Protein AF-A0A842P851-F1 (afdb_monomer)

Secondary structure (DSSP, 8-state):
----------TT-S---HHHHHHHHHHHHHHHHHHHHHHHHHHHS-HHHHHHHHHHHHHHHHHHHHHHHHHHHT--TT-------HHHHHHHHHH-

Mean predicted aligned error: 11.68 Å

Foldseek 3Di:
DPDPPPPDPPVPPDDQPPVRVVVVVVVVLVVVLVVQQVVQCVVPVDSVRSNVCSVVCVVVVVVVVVVVVVVVVVDCPPDDPDPPPVVVVVVVVVVD

Structure (mmCIF, N/CA/C/O backbone):
data_AF-A0A842P851-F1
#
_entry.id   AF-A0A842P851-F1
#
loop_
_atom_site.group_PDB
_atom_site.id
_atom_site.type_symbol
_atom_site.label_atom_id
_atom_site.label_alt_id
_atom_site.label_comp_id
_atom_site.label_asym_id
_atom_site.label_entity_id
_atom_site.label_seq_id
_atom_site.pdbx_PDB_ins_code
_atom_site.Cartn_x
_atom_site.Cartn_y
_atom_site.Cartn_z
_atom_site.occupancy
_atom_site.B_iso_or_equiv
_atom_site.auth_seq_id
_atom_site.auth_comp_id
_atom_site.auth_asym_id
_atom_site.auth_atom_id
_atom_site.pdbx_PDB_model_num
ATOM 1 N N . MET A 1 1 ? 19.750 -43.002 -28.966 1.00 51.53 1 MET A N 1
ATOM 2 C CA . MET A 1 1 ? 19.659 -42.118 -27.790 1.00 51.53 1 MET A CA 1
ATOM 3 C C . MET A 1 1 ? 18.289 -41.493 -27.855 1.00 51.53 1 MET A C 1
ATOM 5 O O . MET A 1 1 ? 18.042 -40.765 -28.805 1.00 51.53 1 MET A O 1
ATOM 9 N N . GLU A 1 2 ? 17.385 -41.881 -26.960 1.00 54.41 2 GLU A N 1
ATOM 10 C CA . GLU A 1 2 ? 16.087 -41.217 -26.856 1.00 54.41 2 GLU A CA 1
ATOM 11 C C . GLU A 1 2 ? 16.333 -39.791 -26.373 1.00 54.41 2 GLU A C 1
ATOM 13 O O . GLU A 1 2 ? 16.935 -39.566 -25.322 1.00 54.41 2 GLU A O 1
ATOM 18 N N . GLU A 1 3 ? 15.953 -38.828 -27.201 1.00 60.56 3 GLU A N 1
ATOM 19 C CA . GLU A 1 3 ? 15.962 -37.423 -26.843 1.00 60.56 3 GLU A CA 1
ATOM 20 C C . GLU A 1 3 ? 14.846 -37.224 -25.817 1.00 60.56 3 GLU A C 1
ATOM 22 O O . GLU A 1 3 ? 13.661 -37.221 -26.145 1.00 60.56 3 GLU A O 1
ATOM 27 N N . HIS A 1 4 ? 15.226 -37.132 -24.545 1.00 59.25 4 HIS A N 1
ATOM 28 C CA . HIS A 1 4 ? 14.315 -36.792 -23.463 1.00 59.25 4 HIS A CA 1
ATOM 29 C C . HIS A 1 4 ? 13.976 -35.298 -23.575 1.00 59.25 4 HIS A C 1
ATOM 31 O O . HIS A 1 4 ? 14.511 -34.461 -22.845 1.00 59.25 4 HIS A O 1
ATOM 37 N N . VAL A 1 5 ? 13.124 -34.944 -24.540 1.00 64.38 5 VAL A N 1
ATOM 38 C CA . VAL A 1 5 ? 12.605 -33.585 -24.699 1.00 64.38 5 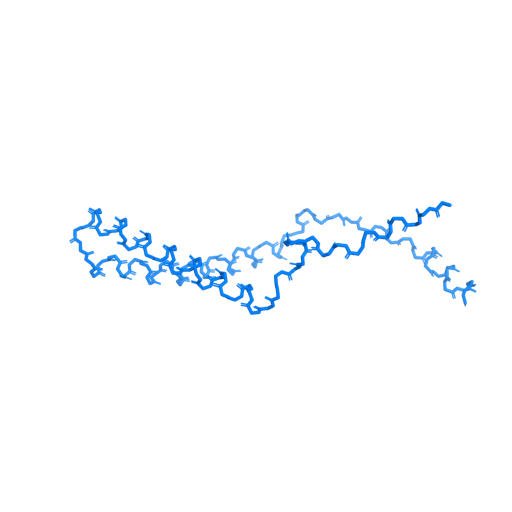VAL A CA 1
ATOM 39 C C . VAL A 1 5 ? 11.659 -33.330 -23.529 1.00 64.38 5 VAL A C 1
ATOM 41 O O . VAL A 1 5 ? 10.505 -33.751 -23.536 1.00 64.38 5 VAL A O 1
ATOM 44 N N . ILE A 1 6 ? 12.150 -32.652 -22.493 1.00 61.88 6 ILE A N 1
ATOM 45 C CA . ILE A 1 6 ? 11.304 -32.155 -21.406 1.00 61.88 6 ILE A CA 1
ATOM 46 C C . ILE A 1 6 ? 10.468 -30.998 -21.971 1.00 61.88 6 ILE A C 1
ATOM 48 O O . ILE A 1 6 ? 10.796 -29.831 -21.783 1.00 61.88 6 ILE A O 1
ATOM 52 N N . THR A 1 7 ? 9.378 -31.294 -22.682 1.00 63.06 7 THR A N 1
ATOM 53 C CA . THR A 1 7 ? 8.269 -30.342 -22.876 1.00 63.06 7 THR A CA 1
ATOM 54 C C . THR A 1 7 ? 7.261 -30.484 -21.743 1.00 63.06 7 THR A C 1
ATOM 56 O O . THR A 1 7 ? 6.055 -30.552 -21.970 1.00 63.06 7 THR A O 1
ATOM 59 N N . GLU A 1 8 ? 7.736 -30.561 -20.505 1.00 64.62 8 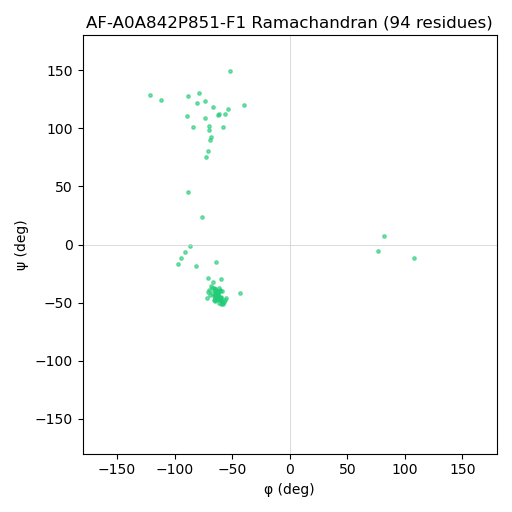GLU A N 1
ATOM 60 C CA . GLU A 1 8 ? 6.851 -30.465 -19.356 1.00 64.62 8 GLU A CA 1
ATOM 61 C C . GLU A 1 8 ? 6.731 -28.991 -18.992 1.00 64.62 8 GLU A C 1
ATOM 63 O O . GLU A 1 8 ? 7.685 -28.344 -18.556 1.00 64.62 8 GLU A O 1
ATOM 68 N N . HIS A 1 9 ? 5.542 -28.431 -19.217 1.00 55.91 9 HIS A N 1
ATOM 69 C CA . HIS A 1 9 ? 5.168 -27.166 -18.610 1.00 55.91 9 HIS A CA 1
ATOM 70 C C . HIS A 1 9 ? 5.269 -27.353 -17.092 1.00 55.91 9 HIS A C 1
ATOM 72 O O . HIS A 1 9 ? 4.366 -27.901 -16.471 1.00 55.91 9 HIS A O 1
ATOM 78 N N . ILE A 1 10 ? 6.355 -26.870 -16.484 1.00 63.75 10 ILE A N 1
ATOM 79 C CA . ILE A 1 10 ? 6.489 -26.840 -15.026 1.00 63.75 10 ILE A CA 1
ATOM 80 C C . ILE A 1 10 ? 5.361 -25.950 -14.495 1.00 63.75 10 ILE A C 1
ATOM 82 O O . ILE A 1 10 ? 5.325 -24.743 -14.778 1.00 63.75 10 ILE A O 1
ATOM 86 N N . GLU A 1 11 ? 4.397 -26.533 -13.782 1.00 57.38 11 GLU A N 1
ATOM 87 C CA . GLU A 1 11 ? 3.343 -25.771 -13.116 1.00 57.38 11 GLU A CA 1
ATOM 88 C C . GLU A 1 11 ? 3.996 -24.744 -12.181 1.00 57.38 11 GLU A C 1
ATOM 90 O O . GLU A 1 11 ? 4.662 -25.080 -11.207 1.00 57.38 11 GLU A O 1
ATOM 95 N N . GLY A 1 12 ? 3.847 -23.458 -12.512 1.00 57.28 12 GLY A N 1
ATOM 96 C CA . GLY A 1 12 ? 4.417 -22.352 -11.738 1.00 57.28 12 GLY A CA 1
ATOM 97 C C . GLY A 1 12 ? 5.601 -21.612 -12.371 1.00 57.28 12 GLY A C 1
ATOM 98 O O . GLY A 1 12 ? 5.890 -20.513 -11.905 1.00 57.28 12 GLY A O 1
ATOM 99 N N . ALA A 1 13 ? 6.212 -22.114 -13.453 1.00 56.22 13 ALA A N 1
ATOM 100 C CA . ALA A 1 13 ? 7.367 -21.471 -14.110 1.00 56.22 13 ALA A CA 1
ATOM 101 C C . ALA A 1 13 ? 7.007 -20.398 -15.165 1.00 56.22 13 ALA A C 1
ATOM 103 O O . ALA A 1 13 ? 7.883 -19.762 -15.744 1.00 56.22 13 ALA A O 1
ATOM 104 N N . GLY A 1 14 ? 5.717 -20.162 -15.421 1.00 55.78 14 GLY A N 1
ATOM 105 C CA . GLY A 1 14 ? 5.257 -19.072 -16.281 1.00 55.78 14 GLY A CA 1
ATOM 106 C C . GLY A 1 14 ? 5.056 -17.786 -15.482 1.00 55.78 14 GLY A C 1
ATOM 107 O O . GLY A 1 14 ? 4.312 -17.796 -14.492 1.00 55.78 14 GLY A O 1
ATOM 108 N N . HIS A 1 15 ? 5.659 -16.675 -15.933 1.00 59.56 15 HIS A N 1
ATOM 109 C CA . HIS A 1 15 ? 5.293 -15.324 -15.490 1.00 59.56 15 HIS A CA 1
ATOM 110 C C . HIS A 1 15 ? 3.770 -15.259 -15.375 1.00 59.56 15 HIS A C 1
ATOM 112 O O . HIS A 1 15 ? 3.057 -15.550 -16.339 1.00 59.56 15 HIS A O 1
ATOM 118 N N . ALA A 1 16 ? 3.258 -14.973 -14.174 1.00 62.25 16 ALA A N 1
ATOM 119 C CA . ALA A 1 16 ? 1.825 -14.978 -13.938 1.00 62.25 16 ALA A CA 1
ATOM 120 C C . ALA A 1 16 ? 1.158 -14.058 -14.971 1.00 62.25 16 ALA A C 1
ATOM 122 O O . ALA A 1 16 ? 1.441 -12.861 -15.014 1.00 62.25 16 ALA A O 1
ATOM 123 N N . GLY A 1 17 ? 0.312 -14.628 -15.839 1.00 76.12 17 GLY A N 1
ATOM 124 C CA . GLY A 1 17 ? -0.356 -13.855 -16.883 1.00 76.12 17 GLY A CA 1
ATOM 125 C C . GLY A 1 17 ? -1.057 -12.636 -16.281 1.00 76.12 17 GLY A C 1
ATOM 126 O O . GLY A 1 17 ? -1.504 -12.694 -15.135 1.00 76.12 17 GLY A O 1
ATOM 127 N N . LYS A 1 18 ? -1.171 -11.535 -17.038 1.00 82.38 18 LYS A N 1
ATOM 128 C CA . LYS A 1 18 ? -1.688 -10.235 -16.551 1.00 82.38 18 LYS A CA 1
ATOM 129 C C . LYS A 1 18 ? -2.939 -10.379 -15.665 1.00 82.38 18 LYS A C 1
ATOM 131 O O . LYS A 1 18 ? -3.011 -9.779 -14.600 1.00 82.38 18 LYS A O 1
ATOM 136 N N . LYS A 1 19 ? -3.874 -11.260 -16.050 1.00 83.88 19 LYS A N 1
ATOM 137 C CA . LYS A 1 19 ? -5.083 -11.593 -15.273 1.00 83.88 19 LYS A CA 1
ATOM 138 C C . LYS A 1 19 ? -4.781 -12.253 -13.916 1.00 83.88 19 LYS A C 1
ATOM 140 O O . LYS A 1 19 ? -5.325 -11.823 -12.907 1.00 83.88 19 LYS A O 1
ATOM 145 N N . ARG A 1 20 ? -3.898 -13.259 -13.868 1.00 81.56 20 ARG A N 1
ATOM 146 C CA . ARG A 1 20 ? -3.471 -13.932 -12.624 1.00 81.56 20 ARG A CA 1
ATOM 147 C C . ARG A 1 20 ? -2.773 -12.955 -11.681 1.00 81.56 20 ARG A C 1
ATOM 149 O O . ARG A 1 20 ? -3.042 -12.986 -10.485 1.00 81.56 20 ARG A O 1
ATOM 156 N N . SER A 1 21 ? -1.910 -12.092 -12.213 1.00 85.88 21 SER A N 1
ATOM 157 C CA . SER A 1 21 ? -1.223 -11.063 -11.425 1.00 85.88 21 SER A CA 1
ATOM 158 C C . SER A 1 21 ? -2.208 -10.058 -10.834 1.00 85.88 21 SER A C 1
ATOM 160 O O . SER A 1 21 ? -2.158 -9.820 -9.635 1.00 85.88 21 SER A O 1
ATOM 162 N N . LEU A 1 22 ? -3.178 -9.570 -11.616 1.00 87.75 22 LEU A N 1
ATOM 163 C CA . LEU A 1 22 ? -4.236 -8.686 -11.109 1.00 87.75 22 LEU A CA 1
ATOM 164 C C . LEU A 1 22 ? -5.074 -9.343 -10.004 1.00 87.75 22 LEU A C 1
ATOM 166 O O . LEU A 1 22 ? -5.290 -8.730 -8.961 1.00 87.75 22 LEU A O 1
ATOM 170 N N . VAL A 1 23 ? -5.504 -10.596 -10.194 1.00 90.88 23 VAL A N 1
ATOM 171 C CA . VAL A 1 23 ? -6.271 -11.335 -9.174 1.00 90.88 23 VAL A CA 1
ATOM 172 C C . VAL A 1 23 ? -5.444 -11.537 -7.906 1.00 90.88 23 VAL A C 1
ATOM 174 O O . VAL A 1 23 ? -5.954 -11.317 -6.808 1.00 90.88 23 VAL A O 1
ATOM 177 N N . LYS A 1 24 ? -4.160 -11.897 -8.033 1.00 86.69 24 LYS A N 1
ATOM 178 C CA . LYS A 1 24 ? -3.248 -12.006 -6.886 1.00 86.69 24 LYS A CA 1
ATOM 179 C C . LYS A 1 24 ? -3.103 -10.676 -6.156 1.00 86.69 24 LYS A C 1
ATOM 181 O O . LYS A 1 24 ? -3.223 -10.655 -4.937 1.00 86.69 24 LYS A O 1
ATOM 186 N N . THR A 1 25 ? -2.887 -9.578 -6.878 1.00 88.00 25 THR A N 1
ATOM 187 C CA . THR A 1 25 ? -2.778 -8.244 -6.281 1.00 88.00 25 THR A CA 1
ATOM 188 C C . THR A 1 25 ? -4.056 -7.868 -5.546 1.00 88.00 25 THR A C 1
ATOM 190 O O . THR A 1 25 ? -3.976 -7.423 -4.406 1.00 88.00 25 THR A O 1
ATOM 193 N N . LEU A 1 26 ? -5.229 -8.086 -6.144 1.00 89.75 26 LEU A 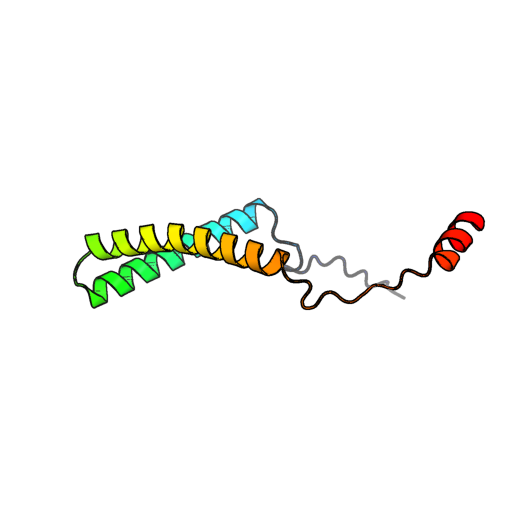N 1
ATOM 194 C CA . LEU A 1 26 ? -6.506 -7.767 -5.506 1.00 89.75 26 LEU A CA 1
ATOM 195 C C . LEU A 1 26 ? -6.756 -8.628 -4.261 1.00 89.75 26 LEU A C 1
ATOM 197 O O . LEU A 1 26 ? -7.130 -8.097 -3.221 1.00 89.75 26 LEU A O 1
ATOM 201 N N . THR A 1 27 ? -6.479 -9.931 -4.347 1.00 92.94 27 THR A N 1
ATOM 202 C CA . THR A 1 27 ? -6.599 -10.864 -3.213 1.00 92.94 27 THR A CA 1
ATOM 203 C C . THR A 1 27 ? -5.684 -10.438 -2.071 1.00 92.94 27 THR A C 1
ATOM 205 O O . THR A 1 27 ? -6.118 -10.325 -0.928 1.00 92.94 27 THR A O 1
ATOM 208 N N . TRP A 1 28 ? -4.426 -10.130 -2.386 1.00 92.62 28 TRP A N 1
ATOM 209 C CA . TRP A 1 28 ? -3.462 -9.658 -1.401 1.00 92.62 28 TRP A CA 1
ATOM 210 C C . TRP A 1 28 ? -3.883 -8.326 -0.772 1.00 92.62 28 TRP A C 1
ATOM 212 O O . TRP A 1 28 ? -3.749 -8.148 0.435 1.00 92.62 28 TRP A O 1
ATOM 222 N N . ARG A 1 29 ? -4.434 -7.400 -1.567 1.00 90.19 29 ARG A N 1
ATOM 223 C CA . ARG A 1 29 ? -4.934 -6.112 -1.065 1.00 90.19 29 ARG A CA 1
ATOM 224 C C . ARG A 1 29 ? -6.118 -6.288 -0.128 1.00 90.19 29 ARG A C 1
ATOM 226 O O . ARG A 1 29 ? -6.116 -5.666 0.924 1.00 90.19 29 ARG A O 1
ATOM 233 N N . ALA A 1 30 ? -7.070 -7.154 -0.463 1.00 90.75 30 ALA A N 1
ATOM 234 C CA . ALA A 1 30 ? -8.193 -7.449 0.418 1.00 90.75 30 ALA A CA 1
ATOM 235 C C . ALA A 1 30 ? -7.710 -7.996 1.770 1.00 90.75 30 ALA A C 1
ATOM 237 O O . ALA A 1 30 ? -8.090 -7.459 2.805 1.00 90.75 30 ALA A O 1
ATOM 238 N N . ILE A 1 31 ? -6.807 -8.985 1.759 1.00 94.06 31 ILE A N 1
ATOM 239 C CA . ILE A 1 31 ? -6.245 -9.574 2.985 1.00 94.06 31 ILE A CA 1
ATOM 240 C C . ILE A 1 31 ? -5.535 -8.509 3.830 1.00 94.06 31 ILE A C 1
ATOM 242 O O . ILE A 1 31 ? -5.835 -8.376 5.012 1.00 94.06 31 ILE A O 1
ATOM 246 N N . ALA A 1 32 ? -4.643 -7.720 3.225 1.00 91.31 32 ALA A N 1
ATOM 247 C CA . ALA A 1 32 ? -3.883 -6.695 3.939 1.00 91.31 32 ALA A CA 1
ATOM 248 C C . ALA A 1 32 ? -4.784 -5.596 4.527 1.00 91.31 32 ALA A C 1
ATOM 250 O O . ALA A 1 32 ? -4.635 -5.224 5.685 1.00 91.31 32 ALA A O 1
ATOM 251 N N . THR A 1 33 ? -5.753 -5.094 3.757 1.00 91.88 33 THR A N 1
ATOM 252 C CA . THR A 1 33 ? -6.690 -4.073 4.243 1.00 91.88 33 THR A CA 1
ATOM 253 C C . THR A 1 33 ? -7.563 -4.611 5.376 1.00 91.88 33 THR A C 1
ATOM 255 O O . THR A 1 33 ? -7.787 -3.908 6.361 1.00 91.88 33 THR A O 1
ATOM 258 N N . THR A 1 34 ? -8.043 -5.854 5.273 1.00 94.50 34 THR A N 1
ATOM 259 C CA . THR A 1 34 ? -8.814 -6.495 6.345 1.00 94.50 34 THR A CA 1
ATOM 260 C C . THR A 1 34 ? -7.985 -6.663 7.616 1.00 94.50 34 THR A C 1
ATOM 262 O O . THR A 1 34 ? -8.493 -6.362 8.695 1.00 94.50 34 THR A O 1
ATOM 265 N N . ASP A 1 35 ? -6.723 -7.073 7.500 1.00 94.69 35 ASP A N 1
ATOM 266 C CA . ASP A 1 35 ? -5.799 -7.196 8.631 1.00 94.69 35 ASP A CA 1
ATOM 267 C C . ASP A 1 35 ? -5.635 -5.862 9.379 1.00 94.69 35 ASP A C 1
ATOM 269 O O . ASP A 1 35 ? -5.915 -5.793 10.579 1.00 94.69 35 ASP A O 1
ATOM 273 N N . THR A 1 36 ? -5.341 -4.766 8.665 1.00 94.56 36 THR A N 1
ATOM 274 C CA . THR A 1 36 ? -5.240 -3.423 9.264 1.00 94.56 36 THR A CA 1
ATOM 275 C C . THR A 1 36 ? -6.515 -3.032 10.012 1.00 94.56 36 THR A C 1
ATOM 277 O O . THR A 1 36 ? -6.449 -2.538 11.141 1.00 94.56 36 THR A O 1
ATOM 280 N N . ILE A 1 37 ? -7.691 -3.253 9.412 1.00 95.00 37 ILE A N 1
ATOM 281 C CA . ILE A 1 37 ? -8.978 -2.906 10.037 1.00 95.00 37 ILE A CA 1
ATOM 282 C C . ILE A 1 37 ? -9.191 -3.716 11.318 1.00 95.00 37 ILE A C 1
ATOM 284 O O . ILE A 1 37 ? -9.628 -3.152 12.322 1.00 95.00 37 ILE A O 1
ATOM 288 N N . ILE A 1 38 ? -8.885 -5.017 11.303 1.00 95.50 38 ILE A N 1
ATOM 289 C CA . ILE A 1 38 ? -9.038 -5.897 12.469 1.00 95.50 38 ILE A CA 1
ATOM 290 C C . ILE A 1 38 ? -8.097 -5.461 13.590 1.00 95.50 38 ILE A C 1
ATOM 292 O O . ILE A 1 38 ? -8.555 -5.269 14.717 1.00 95.50 38 ILE A O 1
ATOM 296 N N . ILE A 1 39 ? -6.816 -5.241 13.290 1.00 94.75 39 ILE A N 1
ATOM 297 C CA . ILE A 1 39 ? -5.826 -4.774 14.271 1.00 94.75 39 ILE A CA 1
ATOM 298 C C . ILE A 1 39 ? -6.287 -3.453 14.889 1.00 94.75 39 ILE A C 1
ATOM 300 O O . ILE A 1 39 ? -6.373 -3.322 16.112 1.00 94.75 39 ILE A O 1
ATOM 304 N N . ALA A 1 40 ? -6.672 -2.490 14.054 1.00 94.62 40 ALA A N 1
ATOM 305 C CA . ALA A 1 40 ? -7.177 -1.208 14.519 1.00 94.62 40 ALA A CA 1
ATOM 306 C C . ALA A 1 40 ? -8.444 -1.357 15.372 1.00 94.62 40 ALA A C 1
ATOM 308 O O . ALA A 1 40 ? -8.585 -0.678 16.390 1.00 94.62 40 ALA A O 1
ATOM 309 N N . ARG A 1 41 ? -9.361 -2.260 15.010 1.00 93.62 41 ARG A N 1
ATOM 310 C CA . ARG A 1 41 ? -10.588 -2.528 15.773 1.00 93.62 41 ARG A CA 1
ATOM 311 C C . ARG A 1 41 ? -10.306 -3.169 17.129 1.00 93.62 41 ARG A C 1
ATOM 313 O O . ARG A 1 41 ? -11.023 -2.860 18.085 1.00 93.62 41 ARG A O 1
ATOM 320 N N . ILE A 1 42 ? -9.317 -4.055 17.212 1.00 96.38 42 ILE A N 1
ATOM 321 C CA . ILE A 1 42 ? -8.885 -4.692 18.463 1.00 96.38 42 ILE A CA 1
ATOM 322 C C . ILE A 1 42 ? -8.297 -3.640 19.404 1.00 96.38 42 ILE A C 1
ATOM 324 O O . ILE A 1 42 ? -8.660 -3.605 20.574 1.00 96.38 42 ILE A O 1
ATOM 328 N N . ILE A 1 43 ? -7.452 -2.749 18.883 1.00 95.94 43 ILE A N 1
ATOM 329 C CA . ILE A 1 43 ? -6.785 -1.716 19.685 1.00 95.94 43 ILE A CA 1
ATOM 330 C C . ILE A 1 43 ? -7.766 -0.622 20.125 1.00 95.94 43 ILE A C 1
ATOM 332 O O . ILE A 1 43 ? -7.762 -0.206 21.278 1.00 95.94 43 ILE A O 1
ATOM 336 N N . THR A 1 44 ? -8.604 -0.134 19.208 1.00 94.69 44 THR A N 1
ATOM 337 C CA . THR A 1 44 ? -9.411 1.082 19.432 1.00 94.69 44 THR A CA 1
ATOM 338 C C . THR A 1 44 ? -10.840 0.807 19.883 1.00 94.69 44 THR A C 1
ATOM 340 O O . THR A 1 44 ? -11.533 1.722 20.320 1.00 94.69 44 THR A O 1
ATOM 343 N N . GLY A 1 45 ? -11.339 -0.419 19.720 1.00 94.12 45 GLY A N 1
ATOM 344 C CA . GLY A 1 45 ? -12.742 -0.730 19.983 1.00 94.12 45 GLY A CA 1
ATOM 345 C C . GLY A 1 45 ? -13.725 -0.257 18.897 1.00 94.12 45 GLY A C 1
ATOM 346 O O . GLY A 1 45 ? -14.908 -0.588 18.976 1.00 94.12 45 GLY A O 1
ATOM 347 N N . SER A 1 46 ? -13.277 0.478 17.870 1.00 93.00 46 SER A N 1
ATOM 348 C CA . SER A 1 46 ? -14.150 1.152 16.896 1.00 93.00 46 SER A CA 1
ATOM 349 C C . SER A 1 46 ? -13.901 0.711 15.453 1.00 93.00 46 SER A C 1
ATOM 351 O O . SER A 1 46 ? -12.782 0.762 14.947 1.00 93.00 46 SER A O 1
ATOM 353 N N . TRP A 1 47 ? -14.973 0.322 14.758 1.00 92.94 47 TRP A N 1
ATOM 354 C CA . TRP A 1 47 ? -14.918 -0.018 13.331 1.00 92.94 47 TRP A CA 1
ATOM 355 C C . TRP A 1 47 ? -14.682 1.213 12.458 1.00 92.94 47 TRP A C 1
ATOM 357 O O . TRP A 1 47 ? -13.903 1.154 11.512 1.00 92.94 47 TRP A O 1
ATOM 367 N N . THR A 1 48 ? -15.300 2.343 12.807 1.00 93.56 48 THR A N 1
ATOM 368 C CA . THR A 1 48 ? -15.146 3.612 12.083 1.00 93.56 48 THR A CA 1
ATOM 369 C C . THR A 1 48 ? -13.689 4.063 12.059 1.00 93.56 48 THR A C 1
ATOM 371 O O . THR A 1 48 ? -13.193 4.503 11.025 1.00 93.56 48 THR A O 1
ATOM 374 N N . VAL A 1 49 ? -12.980 3.893 13.179 1.00 92.38 49 VAL A N 1
ATOM 375 C CA . VAL A 1 49 ? -11.551 4.214 13.266 1.00 92.38 49 VAL A CA 1
ATOM 376 C C . VAL A 1 49 ? -10.722 3.239 12.430 1.00 92.38 49 VAL A C 1
ATOM 378 O O . VAL A 1 49 ? -9.857 3.683 11.682 1.00 92.38 49 VAL A O 1
ATOM 381 N N . GLY A 1 50 ? -11.016 1.935 12.481 1.00 93.06 50 GLY A N 1
ATOM 382 C CA . GLY A 1 50 ? -10.309 0.935 11.672 1.00 93.06 50 GLY A CA 1
ATOM 383 C C . GLY A 1 50 ? -10.423 1.171 10.165 1.00 93.06 50 GLY A C 1
ATOM 384 O O . GLY A 1 50 ? -9.411 1.156 9.466 1.00 93.06 50 GLY A O 1
ATOM 385 N N . PHE A 1 51 ? -11.623 1.477 9.667 1.00 92.56 51 PHE A N 1
ATOM 386 C CA . PHE A 1 51 ? -11.810 1.850 8.261 1.00 92.56 51 PHE A CA 1
ATOM 387 C C . PHE A 1 51 ? -11.114 3.171 7.907 1.00 92.56 51 PHE A C 1
ATOM 389 O O . PHE A 1 51 ? -10.529 3.277 6.829 1.00 92.56 51 PHE A O 1
ATOM 396 N N . GLY A 1 52 ? -11.125 4.155 8.813 1.00 93.81 52 GLY A N 1
ATOM 397 C CA . GLY A 1 52 ? -10.397 5.413 8.630 1.00 93.81 52 GLY A CA 1
ATOM 398 C C . GLY A 1 52 ? -8.887 5.202 8.489 1.00 93.81 52 GLY A C 1
ATOM 399 O O . GLY A 1 52 ? -8.278 5.729 7.558 1.00 93.81 52 GLY A O 1
ATOM 400 N N . ILE A 1 53 ? -8.298 4.377 9.359 1.00 93.94 53 ILE A N 1
ATOM 401 C CA . ILE A 1 53 ? -6.872 4.024 9.313 1.00 93.94 53 ILE A CA 1
ATOM 402 C C . ILE A 1 53 ? -6.542 3.315 8.005 1.00 93.94 53 ILE A C 1
ATOM 404 O O . ILE A 1 53 ? -5.622 3.735 7.314 1.00 93.94 53 ILE A O 1
ATOM 408 N N . ALA A 1 54 ? -7.310 2.293 7.629 1.00 92.19 54 ALA A N 1
ATOM 409 C CA . ALA A 1 54 ? -7.054 1.542 6.405 1.00 92.19 54 ALA A CA 1
ATOM 410 C C . ALA A 1 54 ? -7.146 2.417 5.141 1.00 92.19 54 ALA A C 1
ATOM 412 O O . ALA A 1 54 ? -6.342 2.268 4.222 1.00 92.19 54 ALA A O 1
ATOM 413 N N . GLY A 1 55 ? -8.082 3.372 5.099 1.00 91.56 55 GLY A N 1
ATOM 414 C CA . GLY A 1 55 ? -8.184 4.336 4.001 1.00 91.56 55 GLY A CA 1
ATOM 415 C C . GLY A 1 55 ? -6.971 5.268 3.916 1.00 91.56 55 GLY A C 1
ATOM 416 O O . GLY A 1 55 ? -6.387 5.435 2.843 1.00 91.56 55 GLY A O 1
ATOM 417 N N . ILE A 1 56 ? -6.558 5.843 5.050 1.00 93.75 56 ILE A N 1
ATOM 418 C CA . ILE A 1 56 ? -5.376 6.714 5.119 1.00 93.75 56 ILE A CA 1
ATOM 419 C C . ILE A 1 56 ? -4.102 5.928 4.796 1.00 93.75 56 ILE A C 1
ATOM 421 O O . ILE A 1 56 ? -3.249 6.442 4.074 1.00 93.75 56 ILE A O 1
ATOM 425 N N . GLU A 1 57 ? -3.972 4.690 5.273 1.00 92.31 57 GLU A N 1
ATOM 426 C CA . GLU A 1 57 ? -2.821 3.817 5.019 1.00 92.31 57 GLU A CA 1
ATOM 427 C C . GLU A 1 57 ? -2.592 3.629 3.517 1.00 92.31 57 GLU A C 1
ATOM 429 O O . GLU A 1 57 ? -1.478 3.814 3.032 1.00 92.31 57 GLU A O 1
ATOM 434 N N . VAL A 1 58 ? -3.641 3.318 2.752 1.00 87.94 58 VAL A N 1
ATOM 435 C CA . VAL A 1 58 ? -3.509 3.109 1.303 1.00 87.94 58 VAL A CA 1
ATOM 436 C C . VAL A 1 58 ? -2.992 4.373 0.615 1.00 87.94 58 VAL A C 1
ATOM 438 O O . VAL A 1 58 ? -2.036 4.299 -0.159 1.00 87.94 58 VAL A O 1
ATOM 441 N N . LEU A 1 59 ? -3.581 5.533 0.919 1.00 92.38 59 LEU A N 1
ATOM 442 C CA . LEU A 1 59 ? -3.192 6.809 0.311 1.00 92.38 59 LEU A CA 1
ATOM 443 C C . LEU A 1 59 ? -1.769 7.221 0.699 1.00 92.38 59 LEU A C 1
ATOM 445 O O . LEU A 1 59 ? -0.958 7.561 -0.164 1.00 92.38 59 LEU A O 1
ATOM 449 N N . THR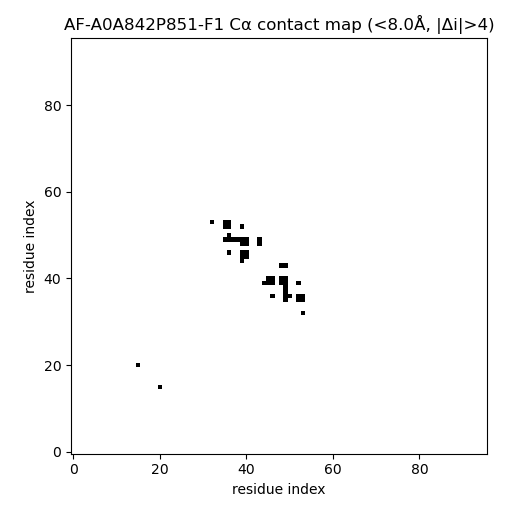 A 1 60 ? -1.447 7.158 1.991 1.00 92.69 60 THR A N 1
ATOM 450 C CA . THR A 1 60 ? -0.123 7.534 2.506 1.00 92.69 60 THR A CA 1
ATOM 451 C C . THR A 1 60 ? 0.964 6.622 1.964 1.00 92.69 60 THR A C 1
ATOM 453 O O . THR A 1 60 ? 2.002 7.115 1.538 1.00 92.69 60 THR A O 1
ATOM 456 N N . LYS A 1 61 ? 0.730 5.311 1.885 1.00 90.06 61 LYS A N 1
ATOM 457 C CA . LYS A 1 61 ? 1.706 4.353 1.352 1.00 90.06 61 LYS A CA 1
ATOM 458 C C . LYS A 1 61 ? 1.973 4.570 -0.134 1.00 90.06 61 LYS A C 1
ATOM 460 O O . LYS A 1 61 ? 3.120 4.462 -0.554 1.00 90.06 61 LYS A O 1
ATOM 465 N N . MET A 1 62 ? 0.953 4.928 -0.922 1.00 91.81 62 MET A N 1
ATOM 466 C CA . MET A 1 62 ? 1.150 5.318 -2.325 1.00 91.81 62 MET A CA 1
ATOM 467 C C . MET A 1 62 ? 1.965 6.610 -2.451 1.00 91.81 62 MET A C 1
ATOM 469 O O . MET A 1 62 ? 2.913 6.647 -3.234 1.00 91.81 62 MET A O 1
ATOM 473 N N . ALA A 1 63 ? 1.641 7.640 -1.663 1.00 93.81 63 ALA A N 1
ATOM 474 C CA . ALA A 1 63 ? 2.382 8.901 -1.668 1.00 93.81 63 ALA A CA 1
ATOM 475 C C . ALA A 1 63 ? 3.846 8.709 -1.235 1.00 93.81 63 ALA A C 1
ATOM 477 O O . ALA A 1 63 ? 4.759 9.169 -1.916 1.00 93.81 63 ALA A O 1
ATOM 478 N N . LEU A 1 64 ? 4.076 7.976 -0.143 1.00 94.94 64 LEU A N 1
ATOM 479 C CA . LEU A 1 64 ? 5.410 7.664 0.366 1.00 94.94 64 LEU A CA 1
ATOM 480 C C . LEU A 1 64 ? 6.217 6.836 -0.627 1.00 94.94 64 LEU A C 1
ATOM 482 O O . LEU A 1 64 ? 7.382 7.145 -0.840 1.00 94.94 64 LEU A O 1
ATOM 486 N N . TYR A 1 65 ? 5.617 5.824 -1.260 1.00 92.62 65 TYR A N 1
ATOM 487 C CA . TYR A 1 65 ? 6.315 5.016 -2.260 1.00 92.62 65 TYR A CA 1
ATOM 488 C C . TYR A 1 65 ? 6.735 5.850 -3.473 1.00 92.62 65 TYR A C 1
ATOM 490 O O . TYR A 1 65 ? 7.869 5.741 -3.927 1.00 92.62 65 TYR A O 1
ATOM 498 N N . TYR A 1 66 ? 5.860 6.732 -3.964 1.00 93.62 66 TYR A N 1
ATOM 499 C CA . TYR A 1 66 ? 6.211 7.641 -5.055 1.00 93.62 66 TYR A CA 1
ATOM 500 C C . TYR A 1 66 ? 7.369 8.574 -4.678 1.00 93.62 66 TYR A C 1
ATOM 502 O O . TYR A 1 66 ? 8.319 8.722 -5.443 1.00 93.62 66 TYR A O 1
ATOM 510 N N . LEU A 1 67 ? 7.311 9.192 -3.495 1.00 95.75 67 LEU A N 1
ATOM 511 C CA . LEU A 1 67 ? 8.380 10.072 -3.017 1.00 95.75 67 LEU A CA 1
ATOM 512 C C . LEU A 1 67 ? 9.688 9.312 -2.781 1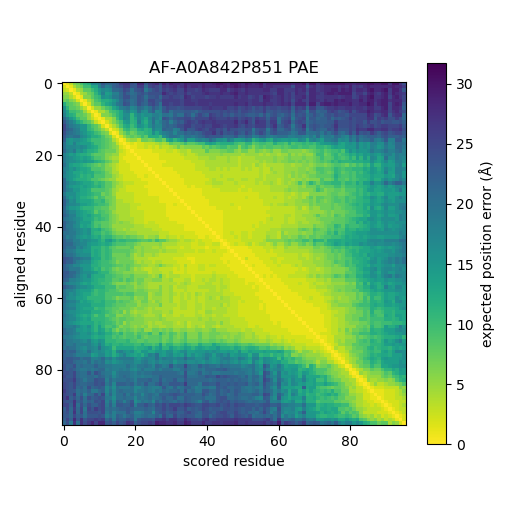.00 95.75 67 LEU A C 1
ATOM 514 O O . LEU A 1 67 ? 10.751 9.832 -3.106 1.00 95.75 67 LEU A O 1
ATOM 518 N N . HIS A 1 68 ? 9.608 8.087 -2.262 1.00 94.88 68 HIS A N 1
ATOM 519 C CA . HIS A 1 68 ? 10.746 7.193 -2.089 1.00 94.88 68 HIS A CA 1
ATOM 520 C C . HIS A 1 68 ? 11.415 6.898 -3.431 1.00 94.88 68 HIS A C 1
ATOM 522 O O . HIS A 1 68 ? 12.610 7.132 -3.571 1.00 94.88 68 HIS A O 1
ATOM 528 N N . GLU A 1 69 ? 10.644 6.475 -4.435 1.00 93.62 69 GLU A N 1
ATOM 529 C CA . GLU A 1 69 ? 11.163 6.216 -5.780 1.00 93.62 69 GLU A CA 1
ATOM 530 C C . GLU A 1 69 ? 11.762 7.478 -6.402 1.00 93.62 69 GLU A C 1
ATOM 532 O O . GLU A 1 69 ? 12.821 7.432 -7.022 1.00 93.62 69 GLU A O 1
ATOM 537 N N . ARG A 1 70 ? 11.126 8.640 -6.204 1.00 94.31 70 ARG A N 1
ATOM 538 C CA . ARG A 1 70 ? 11.634 9.897 -6.754 1.00 94.31 70 ARG A CA 1
ATOM 539 C C . ARG A 1 70 ? 12.940 10.327 -6.095 1.00 94.31 70 ARG A C 1
ATOM 541 O O . ARG A 1 70 ? 13.847 10.756 -6.804 1.00 94.31 70 ARG A O 1
ATOM 548 N N . GLY A 1 71 ? 13.039 10.188 -4.775 1.00 93.69 71 GLY A N 1
ATOM 549 C CA . GLY A 1 71 ? 14.279 10.411 -4.036 1.00 93.69 71 GLY A CA 1
ATOM 550 C C . GLY A 1 71 ? 15.373 9.438 -4.467 1.00 93.69 71 GLY A C 1
ATOM 551 O O . GLY A 1 71 ? 16.502 9.860 -4.682 1.00 93.69 71 GLY A O 1
ATOM 552 N N . TRP A 1 72 ? 15.021 8.169 -4.681 1.00 90.31 72 TRP A N 1
ATOM 553 C CA . TRP A 1 72 ? 15.947 7.149 -5.163 1.00 90.31 72 TRP A CA 1
ATOM 554 C C . TRP A 1 72 ? 16.466 7.442 -6.566 1.00 90.31 72 TRP A C 1
ATOM 556 O O . TRP A 1 72 ? 17.664 7.420 -6.794 1.00 90.31 72 TRP A O 1
ATOM 566 N N . SER A 1 73 ? 15.576 7.825 -7.484 1.00 86.69 73 SER A N 1
ATOM 567 C CA . SER A 1 73 ? 15.935 8.173 -8.864 1.00 86.69 73 SER A CA 1
ATOM 568 C C . SER A 1 73 ? 16.839 9.403 -8.988 1.00 86.69 73 SER A C 1
ATOM 570 O O . SER A 1 73 ? 17.381 9.650 -10.058 1.00 86.69 73 SER A O 1
ATOM 572 N N . ALA A 1 74 ? 16.957 10.204 -7.926 1.00 86.62 74 ALA A N 1
ATOM 573 C CA . ALA A 1 74 ? 17.832 11.370 -7.885 1.00 86.62 74 ALA A CA 1
ATOM 574 C C . ALA A 1 74 ? 19.239 11.043 -7.351 1.00 86.62 74 ALA A C 1
ATOM 576 O O . ALA A 1 74 ? 20.095 11.925 -7.331 1.00 86.62 74 ALA A O 1
ATOM 577 N N . LEU A 1 75 ? 19.465 9.814 -6.882 1.00 87.88 75 LEU A N 1
ATOM 578 C CA . LEU A 1 75 ? 20.732 9.351 -6.332 1.00 87.88 75 LEU A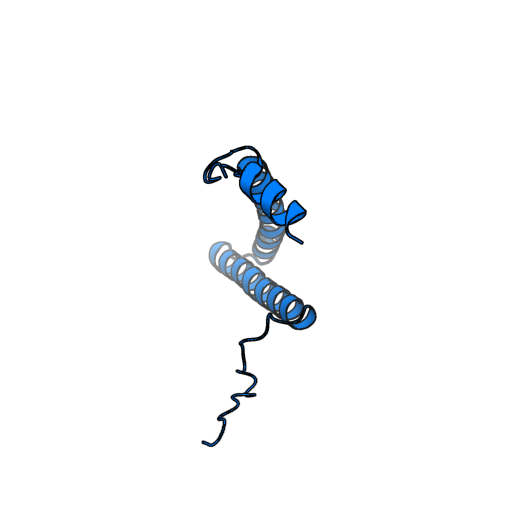 CA 1
ATOM 579 C C . LEU A 1 75 ? 21.330 8.314 -7.287 1.00 87.88 75 LEU A C 1
ATOM 581 O O . LEU A 1 75 ? 20.718 7.279 -7.526 1.00 87.88 75 LEU A O 1
ATOM 585 N N . ASP A 1 76 ? 22.563 8.529 -7.745 1.00 78.69 76 ASP A N 1
ATOM 586 C CA . ASP A 1 76 ? 23.298 7.558 -8.579 1.00 78.69 76 ASP A CA 1
ATOM 587 C C . ASP A 1 76 ? 23.864 6.376 -7.762 1.00 78.69 76 ASP A C 1
ATOM 589 O O . ASP A 1 76 ? 24.853 5.736 -8.119 1.00 78.69 76 ASP A O 1
ATOM 593 N N . TRP A 1 77 ? 23.271 6.084 -6.604 1.00 81.44 77 TRP A N 1
ATOM 594 C CA . TRP A 1 77 ? 23.781 5.061 -5.704 1.00 81.44 77 TRP A CA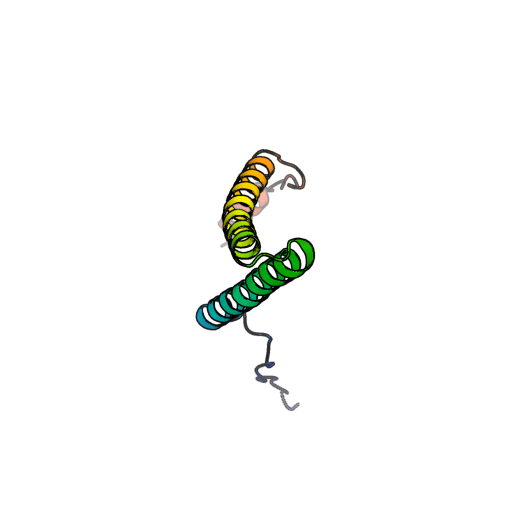 1
ATOM 595 C C . TRP A 1 77 ? 23.497 3.657 -6.246 1.00 81.44 77 TRP A C 1
ATOM 597 O O . TRP A 1 77 ? 22.347 3.285 -6.467 1.00 81.44 77 TRP A O 1
ATOM 607 N N . GLY A 1 78 ? 24.555 2.859 -6.412 1.00 74.00 78 GLY A N 1
ATOM 608 C CA . GLY A 1 78 ? 24.456 1.480 -6.898 1.00 74.00 78 GLY A CA 1
ATOM 609 C C . GLY A 1 78 ? 24.348 1.346 -8.419 1.00 74.00 78 GLY A C 1
ATOM 610 O O . GLY A 1 78 ? 24.130 0.236 -8.901 1.00 74.00 78 GLY A O 1
ATOM 611 N N . LEU A 1 79 ? 24.509 2.439 -9.171 1.00 77.81 79 LEU A N 1
ATOM 612 C CA . LEU A 1 79 ? 24.782 2.372 -10.603 1.00 77.81 79 LEU A CA 1
ATOM 613 C C . LEU A 1 79 ? 26.280 2.090 -10.789 1.00 77.81 79 LEU A C 1
ATOM 615 O O . LEU A 1 79 ? 27.120 2.825 -10.274 1.00 77.81 79 LEU A O 1
ATOM 619 N N . GLU A 1 80 ? 26.613 0.995 -11.472 1.00 79.19 80 GLU A N 1
ATOM 620 C CA . GLU A 1 80 ? 27.976 0.747 -11.946 1.00 79.19 80 GLU A CA 1
ATOM 621 C C . GLU A 1 80 ? 28.203 1.584 -13.206 1.00 79.19 80 GLU A C 1
ATOM 623 O O . GLU A 1 80 ? 27.382 1.555 -14.128 1.00 79.19 80 GLU A O 1
ATOM 628 N N . ASP A 1 81 ? 29.312 2.323 -13.252 1.00 77.62 81 ASP A N 1
ATOM 629 C CA . ASP A 1 81 ? 29.750 2.971 -14.482 1.00 77.62 81 ASP A CA 1
ATOM 630 C C . ASP A 1 81 ? 30.049 1.877 -15.513 1.00 77.62 81 ASP A C 1
ATOM 632 O O . ASP A 1 81 ? 30.969 1.071 -15.361 1.00 77.62 81 ASP A O 1
ATOM 636 N N . ILE A 1 82 ? 29.220 1.806 -16.555 1.00 76.38 82 ILE A N 1
ATOM 637 C CA . ILE A 1 82 ? 29.462 0.908 -17.679 1.00 76.38 82 ILE A CA 1
ATOM 638 C C . ILE A 1 82 ? 30.424 1.623 -18.621 1.00 76.38 82 ILE A C 1
ATOM 640 O O . ILE A 1 82 ? 30.014 2.464 -19.425 1.00 76.38 82 ILE A O 1
ATOM 644 N N . ASP A 1 83 ? 31.695 1.242 -18.554 1.00 79.00 83 ASP A N 1
ATOM 645 C CA . ASP A 1 83 ? 32.675 1.592 -19.574 1.00 79.00 83 ASP A CA 1
ATOM 646 C C . ASP A 1 83 ? 32.331 0.837 -20.865 1.00 79.00 83 ASP A C 1
ATOM 648 O O . ASP A 1 83 ? 32.703 -0.319 -21.080 1.00 79.00 83 ASP A O 1
ATOM 652 N N . VAL A 1 84 ? 31.549 1.480 -21.731 1.00 78.94 84 VAL A N 1
ATOM 653 C CA . VAL A 1 84 ? 31.239 0.940 -23.054 1.00 78.94 84 VAL A CA 1
ATOM 654 C C . VAL A 1 84 ? 32.479 1.081 -23.933 1.00 78.94 84 VAL A C 1
ATOM 656 O O . VAL A 1 84 ? 32.817 2.183 -24.365 1.00 78.94 84 VAL A O 1
ATOM 659 N N . ASP A 1 85 ? 33.132 -0.039 -24.247 1.00 82.12 85 ASP A N 1
ATOM 660 C CA . ASP A 1 85 ? 34.181 -0.089 -25.268 1.00 82.12 85 ASP A CA 1
ATOM 661 C C . ASP A 1 85 ? 33.564 0.114 -26.664 1.00 82.12 85 ASP A C 1
ATOM 663 O O . ASP A 1 85 ? 33.136 -0.828 -27.341 1.00 82.12 85 ASP A O 1
ATOM 667 N N . LEU A 1 86 ? 33.487 1.377 -27.083 1.00 82.81 86 LEU A N 1
ATOM 668 C CA . LEU A 1 86 ? 32.917 1.797 -28.364 1.00 82.81 86 LEU A CA 1
ATOM 669 C C . LEU A 1 86 ? 33.648 1.181 -29.565 1.00 82.81 86 LEU A C 1
ATOM 671 O O . LEU A 1 86 ? 33.013 0.922 -30.593 1.00 82.81 86 LEU A O 1
ATOM 675 N N . ASP A 1 87 ? 34.943 0.890 -29.436 1.00 82.69 87 ASP A N 1
ATOM 676 C CA . ASP A 1 87 ? 35.741 0.322 -30.522 1.00 82.69 87 ASP A CA 1
ATOM 677 C C . ASP A 1 87 ? 35.309 -1.117 -30.830 1.00 82.69 87 ASP A C 1
ATOM 679 O O . ASP A 1 87 ? 35.237 -1.517 -32.000 1.00 82.69 87 ASP A O 1
ATOM 683 N N . SER A 1 88 ? 34.922 -1.883 -29.805 1.00 79.88 88 SER A N 1
ATOM 684 C CA . SER A 1 88 ? 34.384 -3.238 -29.975 1.00 79.88 88 SER A CA 1
ATOM 685 C C . SER A 1 88 ? 33.051 -3.257 -30.738 1.00 79.88 88 SER A C 1
ATOM 687 O O . SER A 1 88 ? 32.862 -4.088 -31.634 1.00 79.88 88 SER A O 1
ATOM 689 N N . LEU A 1 89 ? 32.159 -2.297 -30.465 1.00 82.88 89 LEU A N 1
ATOM 690 C CA . LEU A 1 89 ? 30.847 -2.187 -31.113 1.00 82.88 89 LEU A CA 1
ATOM 691 C C . LEU A 1 89 ? 30.966 -1.749 -32.576 1.00 82.88 89 LEU A C 1
ATOM 693 O O . LEU A 1 89 ? 30.286 -2.289 -33.454 1.00 82.88 89 LEU A O 1
ATOM 697 N N . VAL A 1 90 ? 31.856 -0.793 -32.861 1.00 83.75 90 VAL A N 1
ATOM 698 C CA . VAL A 1 90 ? 32.137 -0.348 -34.234 1.00 83.75 90 VAL A CA 1
ATOM 699 C C . VAL A 1 90 ? 32.751 -1.487 -35.044 1.00 83.75 90 VAL A C 1
ATOM 701 O O . VAL A 1 90 ? 32.314 -1.740 -36.168 1.00 83.75 90 VAL A O 1
ATOM 704 N N . LYS A 1 91 ? 33.698 -2.233 -34.465 1.00 82.56 91 LYS A N 1
ATOM 705 C CA . LYS A 1 91 ? 34.322 -3.389 -35.118 1.00 82.56 91 LYS A CA 1
ATOM 706 C C . LYS A 1 91 ? 33.308 -4.489 -35.428 1.00 82.56 91 LYS A C 1
ATOM 708 O O . LYS A 1 91 ? 33.298 -4.995 -36.543 1.00 82.56 91 LYS A O 1
ATOM 713 N N . GLN A 1 92 ? 32.414 -4.824 -34.500 1.00 77.19 92 GLN A N 1
ATOM 714 C CA . GLN A 1 92 ? 31.389 -5.853 -34.713 1.00 77.19 92 GLN A CA 1
ATOM 715 C C . GLN A 1 92 ? 30.357 -5.454 -35.784 1.00 77.19 92 GLN A C 1
ATOM 717 O O . GLN A 1 92 ? 29.881 -6.307 -36.530 1.00 77.19 92 GLN A O 1
ATOM 722 N N . ARG A 1 93 ? 30.051 -4.156 -35.913 1.00 78.00 93 ARG A N 1
ATOM 723 C CA . ARG A 1 93 ? 29.179 -3.623 -36.972 1.00 78.00 93 ARG A CA 1
ATOM 724 C C . ARG A 1 93 ? 29.821 -3.649 -38.362 1.00 78.00 93 ARG A C 1
ATOM 726 O O . ARG A 1 93 ? 29.099 -3.709 -39.344 1.00 78.00 93 ARG A O 1
ATOM 733 N N . GLN A 1 94 ? 31.145 -3.555 -38.456 1.00 75.06 94 GLN A N 1
ATOM 734 C CA . GLN A 1 94 ? 31.870 -3.595 -39.736 1.00 75.06 94 GLN A CA 1
ATOM 735 C C . GLN A 1 94 ? 32.099 -5.025 -40.255 1.00 75.06 94 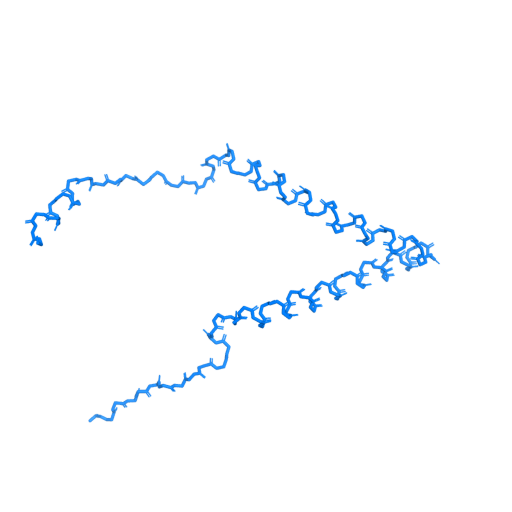GLN A C 1
ATOM 737 O O . GLN A 1 94 ? 32.406 -5.202 -41.428 1.00 75.06 94 GLN A O 1
ATOM 742 N N . VAL A 1 95 ? 31.995 -6.031 -39.381 1.00 64.25 95 VAL A N 1
ATOM 743 C CA . VAL A 1 95 ? 32.239 -7.449 -39.706 1.00 64.25 95 VAL A CA 1
ATOM 744 C C . VAL A 1 95 ? 30.939 -8.193 -40.076 1.00 64.25 95 VAL A C 1
ATOM 746 O O . VAL A 1 95 ? 31.013 -9.300 -40.603 1.00 64.25 95 VAL A O 1
ATOM 749 N N . ASN A 1 96 ? 29.771 -7.580 -39.844 1.00 52.75 96 ASN A N 1
ATOM 750 C CA . ASN A 1 96 ? 28.445 -8.083 -40.235 1.00 52.75 96 ASN A CA 1
ATOM 751 C C . ASN A 1 96 ? 27.899 -7.396 -41.490 1.00 52.75 96 ASN A C 1
ATOM 753 O O . ASN A 1 96 ? 28.198 -6.198 -41.687 1.00 52.75 96 ASN A O 1
#

Solvent-accessible surface area (backbone atoms only — not comparable to full-atom values): 5838 Å² total; per-residue (Å²): 132,86,79,82,74,81,82,68,81,58,88,80,76,61,79,67,51,75,67,56,44,50,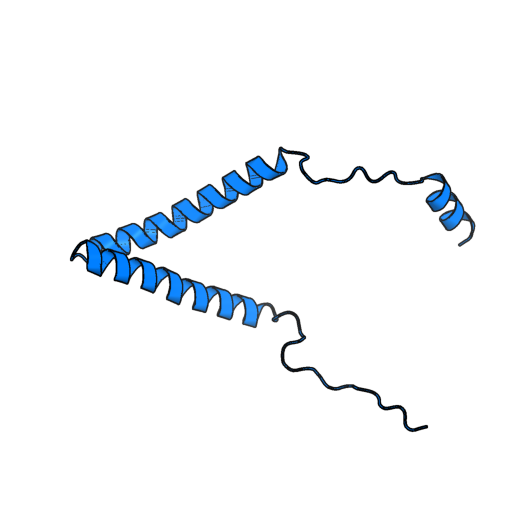52,50,53,52,52,51,48,54,54,53,45,51,49,48,25,50,54,37,25,70,75,68,74,32,65,72,56,7,53,49,50,40,54,50,49,57,55,49,52,52,53,50,51,52,51,48,52,53,57,48,76,73,48,76,76,88,64,76,87,76,84,75,63,60,68,61,56,55,51,56,59,72,76,101

Sequence (96 aa):
MEEHVITEHIEGAGHAGKKRSLVKTLTWRAIATTDTIIIARIITGSWTVGFGIAGIEVLTKMALYYLHERGWSALDWGLEDIDVDLDSLVKQRQVN

pLDDT: mean 83.11, std 12.97, range [51.53, 96.38]

Radius of gyration: 24.9 Å; Cα contacts (8 Å, |Δi|>4): 24; chains: 1; bounding box: 51×54×60 Å